Protein AF-A0A0H5R4I7-F1 (afdb_monomer_lite)

Organism: NCBI:txid70186

Secondary structure (DSSP, 8-state):
-------------TT--------S-----PPPPGGG-SHHHHHHHHHHHHHHHHHHHTTSSPPPPHHHHHHHH-HHHHHHHHHHHHHHHHHHT-SSS---TTSHHHHHHHHHHHHHHHHHS---HHHHHHHHHHHHHHHHTTTS-GGGGTTSS-------

Foldseek 3Di:
DDDDDDDPPPCPPPPPPPPPPDPDDDDPPDQPDLVCLDLVNLVVLLVVLVVLLVCCLVVVDPADDLVRLCVQQNPVLLVVLLVLLVQLLVQQPPPPPDRFCVPPSNSVSLSVSLSVSVNRGSDDSVVSSRSSSSSNCVNPSVRDDPCSPVPPDDDDPDDD

Radius of gyration: 18.54 Å; chains: 1; bounding box: 61×43×46 Å

pLDDT: mean 77.87, std 20.66, range [39.94, 98.12]

Structure (mmCIF, N/CA/C/O backbone):
data_AF-A0A0H5R4I7-F1
#
_entry.id   AF-A0A0H5R4I7-F1
#
loop_
_atom_site.group_PDB
_atom_site.id
_atom_site.type_symbol
_atom_site.label_atom_id
_atom_site.label_alt_id
_atom_site.label_comp_id
_atom_site.label_asym_id
_atom_site.label_entity_id
_atom_site.label_seq_id
_atom_site.pdbx_PDB_ins_code
_atom_site.Cartn_x
_atom_site.Cartn_y
_atom_site.Cartn_z
_atom_site.occupancy
_atom_site.B_iso_or_equiv
_atom_site.auth_seq_id
_atom_site.auth_comp_id
_atom_site.auth_asym_id
_atom_site.auth_atom_id
_atom_site.pdbx_PDB_model_num
ATOM 1 N N . PHE A 1 1 ? 30.751 -35.957 -3.943 1.00 46.75 1 PHE A N 1
ATOM 2 C CA . PHE A 1 1 ? 29.864 -35.449 -2.880 1.00 46.75 1 PHE A CA 1
ATOM 3 C C . PHE A 1 1 ? 28.931 -34.410 -3.485 1.00 46.75 1 PHE A C 1
ATOM 5 O O . PHE A 1 1 ? 29.369 -33.304 -3.762 1.00 46.75 1 PHE A O 1
ATOM 12 N N . LEU A 1 2 ? 27.688 -34.797 -3.783 1.00 42.25 2 LEU A N 1
ATOM 13 C CA . LEU A 1 2 ? 26.636 -33.897 -4.264 1.00 42.25 2 LEU A CA 1
ATOM 14 C C . LEU A 1 2 ? 25.807 -33.473 -3.049 1.00 42.25 2 LEU A C 1
ATOM 16 O O . LEU A 1 2 ? 25.065 -34.283 -2.499 1.00 42.25 2 LEU A O 1
ATOM 20 N N . LEU A 1 3 ? 25.988 -32.234 -2.591 1.00 47.72 3 LEU A N 1
ATOM 21 C CA . LEU A 1 3 ? 25.147 -31.636 -1.557 1.00 47.72 3 LEU A CA 1
ATOM 22 C C . LEU A 1 3 ? 23.902 -31.059 -2.229 1.00 47.72 3 LEU A C 1
ATOM 24 O O . LEU A 1 3 ? 23.922 -29.962 -2.784 1.00 47.72 3 LEU A O 1
ATOM 28 N N . SER A 1 4 ? 22.829 -31.841 -2.202 1.00 49.19 4 SER A N 1
ATOM 29 C CA . SER A 1 4 ? 21.486 -31.417 -2.577 1.00 49.19 4 SER A CA 1
ATOM 30 C C . SER A 1 4 ? 21.003 -30.338 -1.603 1.00 49.19 4 SER A C 1
ATOM 32 O O . SER A 1 4 ? 20.745 -30.619 -0.435 1.00 49.19 4 SER A O 1
ATOM 34 N N . LEU A 1 5 ? 20.882 -29.098 -2.077 1.00 49.72 5 LEU A N 1
ATOM 35 C CA . LEU A 1 5 ? 20.194 -28.025 -1.361 1.00 49.72 5 LEU A CA 1
ATOM 36 C C . LEU A 1 5 ? 18.684 -28.236 -1.508 1.00 49.72 5 LEU A C 1
ATOM 38 O O . LEU A 1 5 ? 18.116 -28.024 -2.578 1.00 49.72 5 LEU A O 1
ATOM 42 N N . LEU A 1 6 ? 18.045 -28.689 -0.431 1.00 53.59 6 LEU A N 1
ATOM 43 C CA . LEU A 1 6 ? 16.590 -28.728 -0.324 1.00 53.59 6 LEU A CA 1
ATOM 44 C C . LEU A 1 6 ? 16.040 -27.291 -0.279 1.00 53.59 6 LEU A C 1
ATOM 46 O O . LEU A 1 6 ? 16.577 -26.464 0.465 1.00 53.59 6 LEU A O 1
ATOM 50 N N . PRO A 1 7 ? 14.963 -26.972 -1.014 1.00 50.12 7 PRO A N 1
ATOM 51 C CA . PRO A 1 7 ? 14.267 -25.710 -0.835 1.00 50.12 7 PRO A CA 1
ATOM 52 C C . PRO A 1 7 ? 13.547 -25.722 0.518 1.00 50.12 7 PRO A C 1
ATOM 54 O O . PRO A 1 7 ? 12.696 -26.572 0.777 1.00 50.12 7 PRO A O 1
ATOM 57 N N . ILE A 1 8 ? 13.875 -24.757 1.379 1.00 50.94 8 ILE A N 1
ATOM 58 C CA . ILE A 1 8 ? 13.085 -24.450 2.573 1.00 50.94 8 ILE A CA 1
ATOM 59 C C . ILE A 1 8 ? 11.795 -23.797 2.076 1.00 50.94 8 ILE A C 1
ATOM 61 O O . ILE A 1 8 ? 11.733 -22.593 1.830 1.00 50.94 8 ILE A O 1
ATOM 65 N N . THR A 1 9 ? 10.764 -24.608 1.865 1.00 42.62 9 THR A N 1
ATOM 66 C CA . THR A 1 9 ? 9.412 -24.113 1.637 1.00 42.62 9 THR A CA 1
ATOM 67 C C . THR A 1 9 ? 8.920 -23.514 2.947 1.00 42.62 9 THR A C 1
ATOM 69 O O . THR A 1 9 ? 8.578 -24.240 3.881 1.00 42.62 9 THR A O 1
ATOM 72 N N . TYR A 1 10 ? 8.886 -22.185 3.031 1.00 39.94 10 TYR A N 1
ATOM 73 C CA . TYR A 1 10 ? 8.085 -21.495 4.035 1.00 39.94 10 TYR A CA 1
ATOM 74 C C . TYR A 1 10 ? 6.612 -21.766 3.719 1.00 39.94 10 TYR A C 1
ATOM 76 O O . TYR A 1 10 ? 5.962 -21.020 2.992 1.00 39.94 10 TYR A O 1
ATOM 84 N N . SER A 1 11 ? 6.099 -22.881 4.236 1.00 42.62 11 SER A N 1
ATOM 85 C CA . SER A 1 11 ? 4.668 -23.133 4.328 1.00 42.62 11 SER A CA 1
ATOM 86 C C . SER A 1 11 ? 4.126 -22.206 5.407 1.00 42.62 11 SER A C 1
ATOM 88 O O . SER A 1 11 ? 4.094 -22.554 6.587 1.00 42.62 11 SER A O 1
ATOM 90 N N . VAL A 1 12 ? 3.747 -20.990 5.016 1.00 45.91 12 VAL A N 1
ATOM 91 C CA . VAL A 1 12 ? 2.831 -20.189 5.826 1.00 45.91 12 VAL A CA 1
ATOM 92 C C . VAL A 1 12 ? 1.517 -20.954 5.804 1.00 45.91 12 VAL A C 1
ATOM 94 O O . VAL A 1 12 ? 0.800 -20.943 4.806 1.00 45.91 12 VAL A O 1
ATOM 97 N N . SER A 1 13 ? 1.272 -21.709 6.873 1.00 41.91 13 SER A N 1
ATOM 98 C CA . SER A 1 13 ? 0.038 -22.460 7.047 1.00 41.91 13 SER A CA 1
ATOM 99 C C . SER A 1 13 ? -1.120 -21.468 6.996 1.00 41.91 13 SER A C 1
ATOM 101 O O . SER A 1 13 ? -1.266 -20.619 7.872 1.00 41.91 13 SER A O 1
ATOM 103 N N . LEU A 1 14 ? -1.921 -21.545 5.936 1.00 47.78 14 LEU A N 1
ATOM 104 C CA . LEU A 1 14 ? -3.088 -20.696 5.691 1.00 47.78 14 LEU A CA 1
ATOM 105 C C . LEU A 1 14 ? -4.301 -21.177 6.511 1.00 47.78 14 LEU A C 1
ATOM 107 O O . LEU A 1 14 ? -5.438 -21.005 6.087 1.00 47.78 14 LEU A O 1
ATOM 111 N N . HIS A 1 15 ? -4.055 -21.839 7.647 1.00 42.16 15 HIS A N 1
ATOM 112 C CA . HIS A 1 15 ? -5.043 -22.667 8.337 1.00 42.16 15 HIS A CA 1
ATOM 113 C C . HIS A 1 15 ? -5.404 -22.219 9.759 1.00 42.16 15 HIS A C 1
ATOM 115 O O . HIS A 1 15 ? -6.140 -22.935 10.421 1.00 42.16 15 HIS A O 1
ATOM 121 N N . ASP A 1 16 ? -4.997 -21.017 10.177 1.00 43.94 16 ASP A N 1
ATOM 122 C CA . ASP A 1 16 ? -5.497 -20.369 11.407 1.00 43.94 16 ASP A CA 1
ATOM 123 C C . ASP A 1 16 ? -6.459 -19.204 11.087 1.00 43.94 16 ASP A C 1
ATOM 125 O O . ASP A 1 16 ? -6.520 -18.198 11.792 1.00 43.94 16 ASP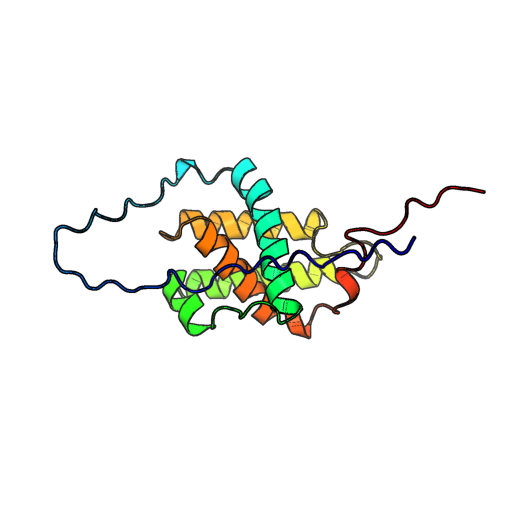 A O 1
ATOM 129 N N . PHE A 1 17 ? -7.216 -19.312 9.991 1.00 53.16 17 PHE A N 1
ATOM 130 C CA . PHE A 1 17 ? -8.372 -18.443 9.732 1.00 53.16 17 PHE A CA 1
ATOM 131 C C . PHE A 1 17 ? -9.672 -19.104 10.202 1.00 53.16 17 PHE A C 1
ATOM 133 O O . PHE A 1 17 ? -10.716 -18.938 9.566 1.00 53.16 17 PHE A O 1
ATOM 140 N N . ASP A 1 18 ? -9.620 -19.847 11.311 1.00 43.47 18 ASP A N 1
ATOM 141 C CA . ASP A 1 18 ? -10.836 -20.306 11.965 1.00 43.47 18 ASP A CA 1
ATOM 142 C C . ASP A 1 18 ? -11.584 -19.099 12.522 1.00 43.47 18 ASP A C 1
ATOM 144 O O . ASP A 1 18 ? -11.176 -18.390 13.446 1.00 43.47 18 ASP A O 1
ATOM 148 N N . LYS A 1 19 ? -12.713 -18.841 11.873 1.00 53.22 19 LYS A N 1
ATOM 149 C CA . LYS A 1 19 ? -13.752 -17.949 12.345 1.00 53.22 19 LYS A CA 1
ATOM 150 C C . LYS A 1 19 ?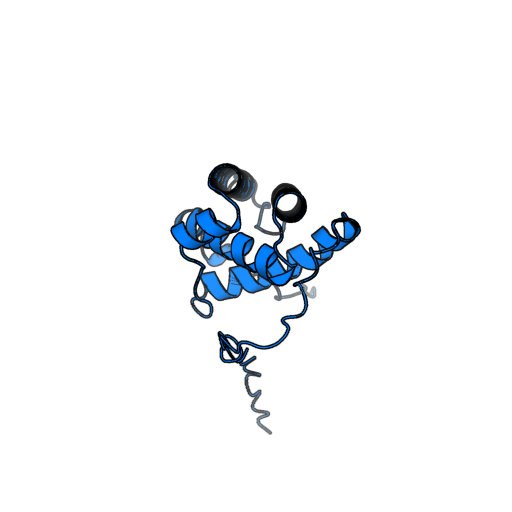 -14.511 -18.707 13.430 1.00 53.22 19 LYS A C 1
ATOM 152 O O . LYS A 1 19 ? -15.605 -19.207 13.186 1.00 53.22 19 LYS A O 1
ATOM 157 N N . ASP A 1 20 ? -13.920 -18.784 14.617 1.00 44.25 20 ASP A N 1
ATOM 158 C CA . ASP A 1 20 ? -14.603 -19.287 15.803 1.00 44.25 20 ASP A CA 1
ATOM 159 C C . ASP A 1 20 ? -15.669 -18.277 16.238 1.00 44.25 20 ASP A C 1
ATOM 161 O O . ASP A 1 20 ? -15.449 -17.349 17.016 1.00 44.25 20 ASP A O 1
ATOM 165 N N . THR A 1 21 ? -16.878 -18.463 15.713 1.00 52.25 21 THR A N 1
ATOM 166 C CA . THR A 1 21 ? -18.111 -18.037 16.378 1.00 52.25 21 THR A CA 1
ATOM 167 C C . THR A 1 21 ? -18.345 -18.947 17.583 1.00 52.25 21 THR A C 1
ATOM 169 O O . THR A 1 21 ? -19.189 -19.838 17.541 1.00 52.25 21 THR A O 1
ATOM 172 N N . SER A 1 22 ? -17.583 -18.724 18.657 1.00 46.50 22 SER A N 1
ATOM 173 C CA . SER A 1 22 ? -17.894 -19.249 19.986 1.00 46.50 22 SER A CA 1
ATOM 174 C C . SER A 1 22 ? -18.321 -18.104 20.897 1.00 46.50 22 SER A C 1
ATOM 176 O O . SER A 1 22 ? -17.676 -17.059 20.995 1.00 46.50 22 SER A O 1
ATOM 178 N N . HIS A 1 23 ? -19.487 -18.293 21.497 1.00 56.88 23 HIS A N 1
ATOM 179 C CA . HIS A 1 23 ? -20.266 -17.301 22.208 1.00 56.88 23 HIS A CA 1
ATOM 180 C C . HIS A 1 23 ? -19.872 -17.281 23.689 1.00 56.88 23 HIS A C 1
ATOM 182 O O . HIS A 1 23 ? -20.706 -17.581 24.523 1.00 56.88 23 HIS A O 1
ATOM 188 N N . ASP A 1 24 ? -18.636 -16.904 24.026 1.00 51.00 24 ASP A N 1
ATOM 189 C CA . ASP A 1 24 ? -18.222 -16.702 25.423 1.00 51.00 24 ASP A CA 1
ATOM 190 C C . ASP A 1 24 ? -17.183 -15.576 25.533 1.00 51.00 24 ASP A C 1
ATOM 192 O O . ASP A 1 24 ? -16.063 -15.687 25.043 1.00 51.00 24 ASP A O 1
ATOM 196 N N . GLY A 1 25 ? -17.580 -14.461 26.161 1.00 58.16 25 GLY A N 1
ATOM 197 C CA . GLY A 1 25 ? -16.687 -13.430 26.711 1.00 58.16 25 GLY A CA 1
ATOM 198 C C . GLY A 1 25 ? -15.496 -13.008 25.843 1.00 58.16 25 GLY A C 1
ATOM 199 O O . GLY A 1 25 ? -14.363 -13.050 26.317 1.00 58.16 25 GLY A O 1
ATOM 200 N N . ALA A 1 26 ? -15.730 -12.610 24.589 1.00 51.47 26 ALA A N 1
ATOM 201 C CA . ALA A 1 26 ? -14.660 -12.216 23.675 1.00 51.47 26 ALA A CA 1
ATOM 202 C C . ALA A 1 26 ? -13.780 -11.104 24.288 1.00 51.47 26 ALA A C 1
ATOM 204 O O . ALA A 1 26 ? -14.315 -10.065 24.696 1.00 51.47 26 ALA A O 1
ATOM 205 N N . PRO A 1 27 ? -12.439 -11.258 24.318 1.00 51.38 27 PRO A N 1
ATOM 206 C CA . PRO A 1 27 ? -11.552 -10.147 24.609 1.00 51.38 27 PRO A CA 1
ATOM 207 C C . PRO A 1 27 ? -11.848 -9.070 23.573 1.00 51.38 27 PRO A C 1
ATOM 209 O O . PRO A 1 27 ? -11.695 -9.308 22.374 1.00 51.38 27 PRO A O 1
ATOM 212 N N . THR A 1 28 ? -12.308 -7.900 24.015 1.00 59.62 28 THR A N 1
ATOM 213 C CA . THR A 1 28 ? -12.477 -6.737 23.146 1.00 59.62 28 THR A CA 1
ATOM 214 C C . THR A 1 28 ? -11.169 -6.550 22.391 1.00 59.62 28 THR A C 1
ATOM 216 O O . THR A 1 28 ? -10.161 -6.201 23.008 1.00 59.62 28 THR A O 1
ATOM 219 N N . ALA A 1 29 ? -11.157 -6.851 21.087 1.00 63.44 29 ALA A N 1
ATOM 220 C CA . ALA A 1 29 ? -9.962 -6.737 20.266 1.00 63.44 29 ALA A CA 1
ATOM 221 C C . ALA A 1 29 ? -9.425 -5.316 20.441 1.00 63.44 29 ALA A C 1
ATOM 223 O O . ALA A 1 29 ? -10.083 -4.341 20.063 1.00 63.44 29 ALA A O 1
ATOM 224 N N . SER A 1 30 ? -8.284 -5.194 21.120 1.00 70.38 30 SER A N 1
ATOM 225 C CA . SER A 1 30 ? -7.761 -3.894 21.497 1.00 70.38 30 SER A CA 1
ATOM 226 C C . SER A 1 30 ? -7.447 -3.116 20.227 1.00 70.38 30 SER A C 1
ATOM 228 O O . SER A 1 30 ? -6.832 -3.624 19.284 1.00 70.38 30 SER A O 1
ATOM 230 N N . VAL A 1 31 ? -7.932 -1.876 20.169 1.00 76.50 31 VAL A N 1
ATOM 231 C CA . VAL A 1 31 ? -7.660 -0.996 19.034 1.00 76.50 31 VAL A CA 1
ATOM 232 C C . VAL A 1 31 ? -6.139 -0.863 18.908 1.00 76.50 31 VAL A C 1
ATOM 234 O O . VAL A 1 31 ? -5.491 -0.532 19.904 1.00 76.50 31 VAL A O 1
ATOM 237 N N . PRO A 1 32 ? -5.545 -1.105 17.722 1.00 81.19 32 PRO A N 1
ATOM 238 C CA . PRO A 1 32 ? -4.100 -1.035 17.577 1.00 81.19 32 PRO A CA 1
ATOM 239 C C . PRO A 1 32 ? -3.589 0.351 17.960 1.00 81.19 32 PRO A C 1
ATOM 241 O O . PRO A 1 32 ? -4.018 1.350 17.370 1.00 81.19 32 PRO A O 1
ATOM 244 N N . ASP A 1 33 ? -2.645 0.397 18.900 1.00 88.19 33 ASP A N 1
ATOM 245 C CA . ASP A 1 33 ? -2.020 1.640 19.341 1.00 88.19 33 ASP A CA 1
ATOM 246 C C . ASP A 1 33 ? -1.416 2.381 18.140 1.00 88.19 33 ASP A C 1
ATOM 248 O O . ASP A 1 33 ? -0.629 1.825 17.372 1.00 88.19 33 ASP A O 1
ATOM 252 N N . LYS A 1 34 ? -1.807 3.644 17.952 1.00 90.00 34 LYS A N 1
ATOM 253 C CA . LYS A 1 34 ? -1.322 4.488 16.854 1.00 90.00 34 LYS A CA 1
ATOM 254 C C . LYS A 1 34 ? 0.091 5.004 17.094 1.00 90.00 34 LYS A C 1
ATOM 256 O O . LYS A 1 34 ? 0.748 5.363 16.117 1.00 90.00 34 LYS A O 1
ATOM 261 N N . SER A 1 35 ? 0.576 5.007 18.337 1.00 91.38 35 SER A N 1
ATOM 262 C CA . SER A 1 35 ? 1.929 5.458 18.686 1.00 91.38 35 SER A CA 1
ATOM 263 C C . SER A 1 35 ? 3.014 4.644 17.965 1.00 91.38 35 SER A C 1
ATOM 265 O O . SER A 1 35 ? 4.065 5.175 17.607 1.00 91.38 35 SER A O 1
ATOM 267 N N . ARG A 1 36 ? 2.713 3.379 17.630 1.00 91.50 36 ARG A N 1
ATOM 268 C CA . ARG A 1 36 ? 3.604 2.487 16.877 1.00 91.50 36 ARG A CA 1
ATOM 269 C C . ARG A 1 36 ? 3.920 2.985 15.458 1.00 91.50 36 ARG A C 1
ATOM 271 O O . ARG A 1 36 ? 4.917 2.565 14.879 1.00 91.50 36 ARG A O 1
ATOM 278 N N . LEU A 1 37 ? 3.085 3.854 14.873 1.00 95.31 37 LEU A N 1
ATOM 279 C CA . LEU A 1 37 ? 3.158 4.306 13.473 1.00 95.31 37 LEU A CA 1
ATOM 280 C C . LEU A 1 37 ? 4.198 5.419 13.274 1.00 95.31 37 LEU A C 1
ATOM 282 O O . LEU A 1 37 ? 3.876 6.573 12.956 1.00 95.31 37 LEU A O 1
ATOM 286 N N . THR A 1 38 ? 5.457 5.034 13.457 1.00 96.12 38 THR A N 1
ATOM 287 C CA . THR A 1 38 ? 6.649 5.880 13.339 1.00 96.12 38 THR A CA 1
ATOM 288 C C . THR A 1 38 ? 7.350 5.708 11.990 1.00 96.12 38 THR A C 1
ATOM 290 O O . THR A 1 38 ? 7.098 4.756 11.247 1.00 96.12 38 THR A O 1
ATOM 293 N N . ASP A 1 39 ? 8.301 6.589 11.681 1.00 93.38 39 ASP A N 1
ATOM 294 C CA . ASP A 1 39 ? 9.139 6.434 10.487 1.00 93.38 39 ASP A CA 1
ATOM 295 C C . ASP A 1 39 ? 9.940 5.124 10.529 1.00 93.38 39 ASP A C 1
ATOM 297 O O . ASP A 1 39 ? 9.991 4.403 9.529 1.00 93.38 39 ASP A O 1
ATOM 301 N N . LYS A 1 40 ? 10.460 4.750 11.709 1.00 95.25 40 LYS A N 1
ATOM 302 C CA . LYS A 1 40 ? 11.143 3.467 11.944 1.00 95.25 40 LYS A CA 1
ATOM 303 C C . LYS A 1 40 ? 10.231 2.275 11.646 1.00 95.25 40 LYS A C 1
ATOM 305 O O . LYS A 1 40 ? 10.657 1.323 10.997 1.00 95.25 40 LYS A O 1
ATOM 310 N N . TRP A 1 41 ? 8.968 2.343 12.070 1.00 95.88 41 TRP A N 1
ATOM 311 C CA . TRP A 1 41 ? 7.970 1.325 11.739 1.00 95.88 41 TRP A CA 1
ATOM 312 C C . TRP A 1 41 ? 7.773 1.204 10.227 1.00 95.88 41 TRP A C 1
ATOM 314 O O . TRP A 1 41 ? 7.827 0.099 9.692 1.00 95.88 41 TRP A O 1
ATOM 324 N N . SER A 1 42 ? 7.619 2.333 9.527 1.00 94.31 42 SER A N 1
ATOM 325 C CA . SER A 1 42 ? 7.406 2.324 8.075 1.00 94.31 42 SER A CA 1
ATOM 326 C C . SER A 1 42 ? 8.604 1.758 7.315 1.00 94.31 42 SER A C 1
ATOM 328 O O . SER A 1 42 ? 8.421 1.071 6.318 1.00 94.31 42 SER A O 1
ATOM 330 N N . PHE A 1 43 ? 9.823 1.994 7.809 1.00 93.31 43 PHE A N 1
ATOM 331 C CA . PHE A 1 43 ? 11.045 1.436 7.243 1.00 93.31 43 PHE A CA 1
ATOM 332 C C . PHE A 1 43 ? 11.084 -0.091 7.373 1.00 93.31 43 PHE A C 1
ATOM 334 O O . PHE A 1 43 ? 11.310 -0.776 6.382 1.00 93.31 43 PHE A O 1
ATOM 341 N N . HIS A 1 44 ? 10.789 -0.635 8.559 1.00 93.50 44 HIS A N 1
ATOM 342 C CA . HIS A 1 44 ? 10.741 -2.088 8.752 1.00 93.50 44 HIS A CA 1
ATOM 343 C C . HIS A 1 44 ? 9.625 -2.743 7.931 1.00 93.50 44 HIS A C 1
ATOM 345 O O . HIS A 1 44 ? 9.858 -3.732 7.245 1.00 93.50 44 HIS A O 1
ATOM 351 N N . ARG A 1 45 ? 8.412 -2.177 7.957 1.00 95.94 45 ARG A N 1
ATOM 352 C CA . ARG A 1 45 ? 7.261 -2.760 7.250 1.00 95.94 45 ARG A CA 1
ATOM 353 C C . ARG A 1 45 ? 7.358 -2.640 5.735 1.00 95.94 45 ARG A C 1
ATOM 355 O O . ARG A 1 45 ? 6.702 -3.404 5.036 1.00 95.94 45 ARG A O 1
ATOM 362 N N . LEU A 1 46 ? 8.173 -1.723 5.218 1.00 94.19 46 LEU A N 1
ATOM 363 C CA . LEU A 1 46 ? 8.434 -1.622 3.786 1.00 94.19 46 LEU A CA 1
ATOM 364 C C . LEU A 1 46 ? 9.093 -2.898 3.236 1.00 94.19 46 LEU A C 1
ATOM 366 O O . LEU A 1 46 ? 8.746 -3.333 2.141 1.00 94.19 46 LEU A O 1
ATOM 370 N N . HIS A 1 47 ? 9.998 -3.516 3.999 1.00 92.00 47 HIS A N 1
AT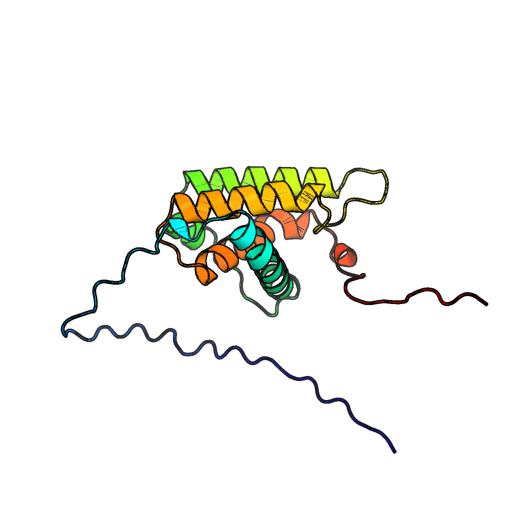OM 371 C CA . HIS A 1 47 ? 10.615 -4.782 3.606 1.00 92.00 47 HIS A CA 1
ATOM 372 C C . HIS A 1 47 ? 9.569 -5.903 3.503 1.00 92.00 47 HIS A C 1
ATOM 374 O O . HIS A 1 47 ? 9.507 -6.606 2.496 1.00 92.00 47 HIS A O 1
ATOM 380 N N . ASP A 1 48 ? 8.685 -6.008 4.498 1.00 95.00 48 ASP A N 1
ATOM 381 C CA . ASP A 1 48 ? 7.597 -6.994 4.497 1.00 95.00 48 ASP A CA 1
ATOM 382 C C . ASP A 1 48 ? 6.605 -6.747 3.357 1.00 95.00 48 ASP A C 1
ATOM 384 O O . ASP A 1 48 ? 6.122 -7.690 2.733 1.00 95.00 48 ASP A O 1
ATOM 388 N N . PHE A 1 49 ? 6.334 -5.476 3.049 1.00 94.81 49 PHE A N 1
ATOM 389 C CA . PHE A 1 49 ? 5.550 -5.085 1.882 1.00 94.81 49 PHE A CA 1
ATOM 390 C C . PHE A 1 49 ? 6.183 -5.592 0.591 1.00 94.81 49 PHE A C 1
ATOM 392 O O . PHE A 1 49 ? 5.474 -6.194 -0.212 1.00 94.81 49 PHE A O 1
ATOM 399 N N . PHE A 1 50 ? 7.490 -5.398 0.394 1.00 91.69 50 PHE A N 1
ATOM 400 C CA . PHE A 1 50 ? 8.155 -5.931 -0.789 1.00 91.69 50 PHE A CA 1
ATOM 401 C C . PHE A 1 50 ? 8.062 -7.455 -0.821 1.00 91.69 50 PHE A C 1
ATOM 403 O O . PHE A 1 50 ? 7.642 -7.993 -1.840 1.00 91.69 50 PHE A O 1
ATOM 410 N N . GLY A 1 51 ? 8.350 -8.144 0.286 1.00 90.69 51 GLY A N 1
ATOM 411 C CA . GLY A 1 51 ? 8.222 -9.601 0.371 1.00 90.69 51 GLY A CA 1
ATOM 412 C C . GLY A 1 51 ? 6.829 -10.103 -0.026 1.00 90.69 51 GLY A C 1
ATOM 413 O O . GLY A 1 51 ? 6.705 -10.953 -0.904 1.00 90.69 51 GLY A O 1
ATOM 414 N N . GLN A 1 52 ? 5.769 -9.528 0.545 1.00 91.81 52 GLN A N 1
ATOM 415 C CA . GLN A 1 52 ? 4.391 -9.913 0.224 1.00 91.81 52 GLN A CA 1
ATOM 416 C C . GLN A 1 52 ? 4.003 -9.569 -1.215 1.00 91.81 52 GLN A C 1
ATOM 418 O O . GLN A 1 52 ? 3.424 -10.393 -1.922 1.00 91.81 52 GLN A O 1
ATOM 423 N N . TYR A 1 53 ? 4.361 -8.371 -1.681 1.00 90.38 53 TYR A N 1
ATOM 424 C CA . TYR A 1 53 ? 4.136 -7.969 -3.065 1.00 90.38 53 TYR A CA 1
ATOM 425 C C . TYR A 1 53 ? 4.834 -8.931 -4.035 1.00 90.38 53 TYR A C 1
ATOM 427 O O . TYR A 1 53 ? 4.225 -9.323 -5.028 1.00 90.38 53 TYR A O 1
ATOM 435 N N . HIS A 1 54 ? 6.058 -9.379 -3.717 1.00 86.75 54 HIS A N 1
ATOM 436 C CA . HIS A 1 54 ? 6.772 -10.397 -4.488 1.00 86.75 54 HIS A CA 1
ATOM 437 C C . HIS A 1 54 ? 5.967 -11.679 -4.618 1.00 86.75 54 HIS A C 1
ATOM 439 O O . HIS A 1 54 ? 5.713 -12.134 -5.731 1.00 86.75 54 HIS A O 1
ATOM 445 N N . CYS A 1 55 ? 5.560 -12.245 -3.477 1.00 87.88 55 CYS A N 1
ATOM 446 C CA . CYS A 1 55 ? 4.831 -13.504 -3.420 1.00 87.88 55 CYS A CA 1
ATOM 447 C C . CYS A 1 55 ? 3.587 -13.451 -4.308 1.00 87.88 55 CYS A C 1
ATOM 449 O O . CYS A 1 55 ? 3.325 -14.390 -5.060 1.00 87.88 55 CYS A O 1
ATOM 451 N N . ILE A 1 56 ? 2.867 -12.328 -4.282 1.00 88.31 56 ILE A N 1
ATOM 452 C CA . ILE A 1 56 ? 1.687 -12.108 -5.118 1.00 88.31 56 ILE A CA 1
ATOM 453 C C . ILE A 1 56 ? 2.058 -12.068 -6.612 1.00 88.31 56 ILE A C 1
ATOM 455 O O . ILE A 1 56 ? 1.464 -12.790 -7.412 1.00 88.31 56 ILE A O 1
ATOM 459 N N . ILE A 1 57 ? 3.060 -11.278 -7.024 1.00 84.44 57 ILE A N 1
ATOM 460 C CA . ILE A 1 57 ? 3.406 -11.147 -8.455 1.00 84.44 57 ILE A CA 1
ATOM 461 C C . ILE A 1 57 ? 3.997 -12.429 -9.063 1.00 84.44 57 ILE A C 1
ATOM 463 O O . ILE A 1 57 ? 3.829 -12.665 -10.263 1.00 84.44 57 ILE A O 1
ATOM 467 N N . VAL A 1 58 ? 4.662 -13.274 -8.262 1.00 84.00 58 VAL A N 1
ATOM 468 C CA . VAL A 1 58 ? 5.146 -14.597 -8.700 1.00 84.00 58 VAL A CA 1
ATOM 469 C C . VAL A 1 58 ? 4.085 -15.697 -8.577 1.00 84.00 58 VAL A C 1
ATOM 471 O O . VAL A 1 58 ? 4.391 -16.861 -8.817 1.00 84.00 58 VAL A O 1
ATOM 474 N N . LYS A 1 59 ? 2.832 -15.332 -8.262 1.00 79.56 59 LYS A N 1
ATOM 475 C CA . LYS A 1 59 ? 1.675 -16.234 -8.119 1.00 79.56 59 LYS A CA 1
ATOM 476 C C . LYS A 1 59 ? 1.829 -17.304 -7.030 1.00 79.56 59 LYS A C 1
ATOM 478 O O . LYS A 1 59 ? 1.212 -18.360 -7.115 1.00 79.56 59 LYS A O 1
ATOM 483 N N . VAL A 1 60 ? 2.647 -17.030 -6.016 1.00 76.62 60 VAL A N 1
ATOM 484 C CA . VAL A 1 60 ? 2.751 -17.855 -4.800 1.00 76.62 60 VAL A CA 1
ATOM 485 C C . VAL A 1 60 ? 1.753 -17.375 -3.740 1.00 76.62 60 VAL A C 1
ATOM 487 O O . VAL A 1 60 ? 1.255 -18.172 -2.955 1.00 76.62 60 VAL A O 1
ATOM 490 N N . GLY A 1 61 ? 1.429 -16.080 -3.735 1.00 78.81 61 GLY A N 1
ATOM 491 C CA . GLY A 1 61 ? 0.367 -15.485 -2.926 1.00 78.81 61 GLY A CA 1
ATOM 492 C C . GLY A 1 61 ? -0.855 -15.114 -3.765 1.00 78.81 61 GLY A C 1
ATOM 493 O O . GLY A 1 61 ? -0.738 -14.820 -4.955 1.00 78.81 61 GLY A O 1
ATOM 494 N N . ILE A 1 62 ? -2.022 -15.089 -3.123 1.00 87.00 62 ILE A N 1
ATOM 495 C CA . ILE A 1 62 ? -3.268 -14.580 -3.705 1.00 87.00 62 ILE A CA 1
ATOM 496 C C . ILE A 1 62 ? -3.403 -13.118 -3.262 1.00 87.00 62 ILE A C 1
ATOM 498 O O . ILE A 1 62 ? -3.254 -12.854 -2.070 1.00 87.00 62 ILE A O 1
ATOM 502 N N . PRO A 1 63 ? -3.611 -12.149 -4.171 1.00 91.56 63 PRO A N 1
ATOM 503 C CA . PRO A 1 63 ? -3.904 -10.784 -3.762 1.00 91.56 63 PRO A CA 1
ATOM 504 C C . PRO A 1 63 ? -5.301 -10.705 -3.148 1.00 91.56 63 PRO A C 1
ATOM 506 O O . PRO A 1 63 ? -6.224 -11.382 -3.587 1.00 91.56 63 PRO A O 1
ATOM 509 N N . MET A 1 64 ? -5.479 -9.805 -2.188 1.00 94.69 64 MET A N 1
ATOM 510 C CA . MET A 1 64 ? -6.806 -9.406 -1.734 1.00 94.69 64 MET A CA 1
ATOM 511 C C . MET A 1 64 ? -7.616 -8.829 -2.897 1.00 94.69 64 MET A C 1
ATOM 513 O O . MET A 1 64 ? -7.099 -8.021 -3.674 1.00 94.69 64 MET A O 1
ATOM 517 N N . GLU A 1 65 ? -8.888 -9.205 -2.988 1.00 95.31 65 GLU A N 1
ATOM 518 C CA . GLU A 1 65 ? -9.802 -8.675 -3.996 1.00 95.31 65 GLU A CA 1
ATOM 519 C C . GLU A 1 65 ? -10.090 -7.187 -3.780 1.00 95.31 65 GLU A C 1
ATOM 521 O O . GLU A 1 65 ? -9.971 -6.647 -2.676 1.00 95.31 65 GLU A O 1
ATOM 526 N N . SER A 1 66 ? -10.469 -6.495 -4.856 1.00 93.75 66 SER A N 1
ATOM 527 C CA . SER A 1 66 ? -10.660 -5.041 -4.805 1.00 93.75 66 SER A CA 1
ATOM 528 C C . SER A 1 66 ? -11.790 -4.614 -3.873 1.00 93.75 66 SER A C 1
ATOM 530 O O . SER A 1 66 ? -11.601 -3.663 -3.114 1.00 93.75 66 SER A O 1
ATOM 532 N N . ASP A 1 67 ? -12.905 -5.341 -3.863 1.00 95.75 67 ASP A N 1
ATOM 533 C CA . ASP A 1 67 ? -14.029 -5.045 -2.971 1.00 95.75 67 ASP A CA 1
ATOM 534 C C . ASP A 1 67 ? -13.639 -5.258 -1.501 1.00 95.75 67 ASP A C 1
ATOM 536 O O . ASP A 1 67 ? -13.871 -4.383 -0.669 1.00 95.75 67 ASP A O 1
ATOM 540 N N . GLU A 1 68 ? -12.905 -6.335 -1.193 1.00 96.00 68 GLU A N 1
ATOM 541 C CA . GLU A 1 68 ? -12.405 -6.579 0.166 1.00 96.00 68 GLU A CA 1
ATOM 542 C C . GLU A 1 68 ? -11.421 -5.483 0.618 1.00 96.00 68 GLU A C 1
ATOM 544 O O . GLU A 1 68 ? -11.471 -5.019 1.762 1.00 96.00 68 GLU A O 1
ATOM 549 N N . MET A 1 69 ? -10.542 -5.006 -0.272 1.00 95.81 69 MET A N 1
ATOM 550 C CA . MET A 1 69 ? -9.676 -3.868 0.047 1.00 95.81 69 MET A CA 1
ATOM 551 C C . MET A 1 69 ? -10.502 -2.615 0.350 1.00 95.81 69 MET A C 1
ATOM 553 O O . MET A 1 69 ? -10.224 -1.931 1.338 1.00 95.81 69 MET A O 1
ATOM 557 N N . VAL A 1 70 ? -11.514 -2.309 -0.470 1.00 97.19 70 VAL A N 1
ATOM 558 C CA . VAL A 1 70 ? -12.407 -1.160 -0.261 1.00 97.19 70 VAL A CA 1
ATOM 559 C C . VAL A 1 70 ? -13.127 -1.263 1.081 1.00 97.19 70 VAL A C 1
ATOM 561 O O . VAL A 1 70 ? -13.184 -0.257 1.786 1.00 97.19 70 VAL A O 1
ATOM 564 N N . ASP A 1 71 ? -13.587 -2.446 1.475 1.00 96.44 71 ASP A N 1
ATOM 565 C CA . ASP A 1 71 ? -14.235 -2.663 2.771 1.00 96.44 71 ASP A CA 1
ATOM 566 C C . ASP A 1 71 ? -13.268 -2.447 3.943 1.00 96.44 71 ASP A C 1
ATOM 568 O O . ASP A 1 71 ? -13.623 -1.837 4.954 1.00 96.44 71 ASP A O 1
ATOM 572 N N . ARG A 1 72 ? -12.008 -2.880 3.806 1.00 95.69 72 ARG A N 1
ATOM 573 C CA . ARG A 1 72 ? -11.013 -2.790 4.888 1.00 95.69 72 ARG A CA 1
ATOM 574 C C . ARG A 1 72 ? -10.434 -1.398 5.104 1.00 95.69 72 ARG A C 1
ATOM 576 O O . ARG A 1 72 ? -10.191 -1.017 6.251 1.00 95.69 72 ARG A O 1
ATOM 583 N N . ILE A 1 73 ? -10.140 -0.654 4.035 1.00 97.19 73 ILE A N 1
ATOM 584 C CA . ILE A 1 73 ? -9.508 0.679 4.146 1.00 97.19 73 ILE A CA 1
ATOM 585 C C . ILE A 1 73 ? -10.444 1.828 3.777 1.00 97.19 73 ILE A C 1
ATOM 587 O O . ILE A 1 73 ? -10.119 2.993 4.006 1.00 97.19 73 ILE A O 1
ATOM 591 N N . GLY A 1 74 ? -11.618 1.532 3.234 1.00 97.69 74 GLY A N 1
ATOM 592 C CA . GLY A 1 74 ? -12.571 2.519 2.755 1.00 97.69 74 GLY A CA 1
ATOM 593 C C . GLY A 1 74 ? -12.220 3.057 1.367 1.00 97.69 74 GLY A C 1
ATOM 594 O O . GLY A 1 74 ? -11.058 3.299 1.019 1.00 97.69 74 GLY A O 1
ATOM 595 N N . LYS A 1 75 ? -13.266 3.363 0.590 1.00 97.44 75 LYS A N 1
ATOM 596 C CA . LYS A 1 75 ? -13.180 3.875 -0.790 1.00 97.44 75 LYS A CA 1
ATOM 597 C C . LYS A 1 75 ? -12.202 5.043 -0.954 1.00 97.44 75 LYS A C 1
ATOM 599 O O . LYS A 1 75 ? -11.426 5.079 -1.901 1.00 97.44 75 LYS A O 1
ATOM 604 N N . LYS A 1 76 ? -12.189 5.995 -0.014 1.00 97.88 76 LYS A N 1
ATOM 605 C CA . LYS A 1 76 ? -11.313 7.177 -0.089 1.00 97.88 76 LYS A CA 1
ATOM 606 C C . LYS A 1 76 ? -9.825 6.818 -0.027 1.00 97.88 76 LYS A C 1
ATOM 608 O O . LYS A 1 76 ? -9.029 7.425 -0.740 1.00 97.88 76 LYS A O 1
ATOM 613 N N . LEU A 1 77 ? -9.437 5.875 0.836 1.00 98.00 77 LEU A N 1
ATOM 614 C CA . LEU A 1 77 ? -8.046 5.424 0.909 1.00 98.00 77 LEU A CA 1
ATOM 615 C C . LEU A 1 77 ? -7.692 4.542 -0.278 1.00 98.00 77 LEU A C 1
ATOM 617 O O . LEU A 1 77 ? -6.600 4.698 -0.810 1.00 98.00 77 LEU A O 1
ATOM 621 N N . TYR A 1 78 ? -8.615 3.691 -0.724 1.00 98.00 78 TYR A N 1
ATOM 622 C CA . TYR A 1 78 ? -8.427 2.878 -1.921 1.00 98.00 78 TYR A CA 1
ATOM 623 C C . TYR A 1 78 ? -8.107 3.740 -3.152 1.00 98.00 78 TYR A C 1
ATOM 625 O O . TYR A 1 78 ? -7.052 3.574 -3.764 1.00 98.00 78 TYR A O 1
ATOM 633 N N . GLU A 1 79 ? -8.939 4.745 -3.445 1.00 97.94 79 GLU A N 1
ATOM 634 C CA . GLU A 1 79 ? -8.705 5.682 -4.553 1.00 97.94 79 GLU A CA 1
ATOM 635 C C . GLU A 1 79 ? -7.363 6.409 -4.417 1.00 97.94 79 GLU A C 1
ATOM 637 O O . GLU A 1 79 ? -6.583 6.476 -5.369 1.00 97.94 79 GLU A O 1
ATOM 642 N N . LYS A 1 80 ? -7.037 6.878 -3.204 1.00 98.12 80 LYS A N 1
ATOM 643 C CA . LYS A 1 80 ? -5.749 7.528 -2.945 1.00 98.12 80 LYS A CA 1
ATOM 644 C C . LYS A 1 80 ? -4.572 6.592 -3.198 1.00 98.12 80 LYS A C 1
ATOM 646 O O . LYS A 1 80 ? -3.533 7.014 -3.699 1.00 98.12 80 LYS A O 1
ATOM 651 N N . GLY A 1 81 ? -4.731 5.326 -2.845 1.00 97.00 81 GLY A N 1
ATOM 652 C CA . GLY A 1 81 ? -3.727 4.308 -3.060 1.00 97.00 81 GLY A CA 1
ATOM 653 C C . GLY A 1 81 ? -3.490 4.019 -4.542 1.00 97.00 81 GLY A C 1
ATOM 654 O O . GLY A 1 81 ? -2.333 3.881 -4.935 1.00 97.00 81 GLY A O 1
ATOM 655 N N . LYS A 1 82 ? -4.528 4.038 -5.391 1.00 96.69 82 LYS A N 1
ATOM 656 C CA . LYS A 1 82 ? -4.354 3.946 -6.855 1.00 96.69 82 LYS A CA 1
ATOM 657 C C . LYS A 1 82 ? -3.521 5.103 -7.406 1.00 96.69 82 LYS A C 1
ATOM 659 O O . LYS A 1 82 ? -2.609 4.876 -8.198 1.00 96.69 82 LYS A O 1
ATOM 664 N N . GLU A 1 83 ? -3.770 6.334 -6.949 1.00 96.69 83 GLU A N 1
ATOM 665 C CA . GLU A 1 83 ? -2.947 7.497 -7.326 1.00 96.69 83 GLU A CA 1
ATOM 666 C C . GLU A 1 83 ? -1.480 7.309 -6.917 1.00 96.69 83 GLU A C 1
ATOM 668 O O . GLU A 1 83 ? -0.566 7.617 -7.683 1.00 96.69 83 GLU A O 1
ATOM 673 N N . VAL A 1 84 ? -1.243 6.785 -5.708 1.00 95.81 84 VAL A N 1
ATOM 674 C CA . VAL A 1 84 ? 0.108 6.481 -5.220 1.00 95.81 84 VAL A CA 1
ATOM 675 C C . VAL A 1 84 ? 0.767 5.408 -6.087 1.00 95.81 84 VAL A C 1
ATOM 677 O O . VAL A 1 84 ? 1.924 5.588 -6.462 1.00 95.81 84 VAL A O 1
ATOM 680 N N . CYS A 1 85 ? 0.049 4.344 -6.456 1.00 94.25 85 CYS A N 1
ATOM 681 C CA . CYS A 1 85 ? 0.555 3.302 -7.352 1.00 94.25 85 CYS A CA 1
ATOM 682 C C . CYS A 1 85 ? 0.965 3.892 -8.704 1.00 94.25 85 CYS A C 1
ATOM 684 O O . CYS A 1 85 ? 2.092 3.677 -9.144 1.00 94.25 85 CYS A O 1
ATOM 686 N N . LYS A 1 86 ? 0.100 4.708 -9.321 1.00 92.38 86 LYS A N 1
ATOM 687 C CA . LYS A 1 86 ? 0.401 5.397 -10.584 1.00 92.38 86 LYS A CA 1
ATOM 688 C C . LYS A 1 86 ? 1.666 6.248 -10.471 1.00 92.38 86 LYS A C 1
ATOM 690 O O . LYS A 1 86 ? 2.564 6.121 -11.295 1.00 92.38 86 LYS A O 1
ATOM 695 N N . LYS A 1 87 ? 1.783 7.047 -9.409 1.00 91.38 87 LYS A N 1
ATOM 696 C CA . LYS A 1 87 ? 2.972 7.872 -9.159 1.00 91.38 87 LYS A CA 1
ATOM 697 C C . LYS A 1 87 ? 4.236 7.032 -8.968 1.00 91.38 87 LYS A C 1
ATOM 699 O O . LYS A 1 87 ? 5.301 7.414 -9.441 1.00 91.38 87 LYS A O 1
ATOM 704 N N . VAL A 1 88 ? 4.144 5.907 -8.261 1.00 90.06 88 VAL A N 1
ATOM 705 C CA . VAL A 1 88 ? 5.279 4.990 -8.088 1.00 90.06 88 VAL A CA 1
ATOM 706 C C . VAL A 1 88 ? 5.706 4.414 -9.434 1.00 90.06 88 VAL A C 1
ATOM 708 O O . VAL A 1 88 ? 6.899 4.420 -9.715 1.00 90.06 88 VAL A O 1
ATOM 711 N N . VAL A 1 89 ? 4.758 3.991 -10.274 1.00 87.69 89 VAL A N 1
ATOM 712 C CA . VAL A 1 89 ? 5.025 3.505 -11.637 1.00 87.69 89 VAL A CA 1
ATOM 713 C C . VAL A 1 89 ? 5.671 4.588 -12.499 1.00 87.69 89 VAL A C 1
ATOM 715 O O . VAL A 1 89 ? 6.655 4.317 -13.176 1.00 87.69 89 VAL A O 1
ATOM 718 N N . GLU A 1 90 ? 5.177 5.824 -12.447 1.00 87.62 90 GLU A N 1
ATOM 719 C CA . GLU A 1 90 ? 5.771 6.953 -13.173 1.00 87.62 90 GLU A CA 1
ATOM 720 C C . GLU A 1 90 ? 7.213 7.213 -12.729 1.00 87.62 90 GLU A C 1
ATOM 722 O O . GLU A 1 90 ? 8.100 7.316 -13.569 1.00 87.62 90 GLU A O 1
ATOM 727 N N . ILE A 1 91 ? 7.465 7.276 -11.414 1.00 85.88 91 ILE A N 1
ATOM 728 C CA . ILE A 1 91 ? 8.811 7.470 -10.853 1.00 85.88 91 ILE A CA 1
ATOM 729 C C . ILE A 1 91 ? 9.733 6.329 -11.267 1.00 85.88 91 ILE A C 1
ATOM 731 O O . ILE A 1 91 ? 10.897 6.580 -11.579 1.00 85.88 91 ILE A O 1
ATOM 735 N N . ALA A 1 92 ? 9.209 5.106 -11.234 1.00 82.44 92 ALA A N 1
ATOM 736 C CA . ALA A 1 92 ? 9.923 3.904 -11.603 1.00 82.44 92 ALA A CA 1
ATOM 737 C C . ALA A 1 92 ? 10.340 3.959 -13.086 1.00 82.44 92 ALA A C 1
ATOM 739 O O . ALA A 1 92 ? 11.512 3.816 -13.415 1.00 82.44 92 ALA A O 1
ATOM 740 N N . ASN A 1 93 ? 9.410 4.296 -13.979 1.00 78.56 93 ASN A N 1
ATOM 741 C CA . ASN A 1 93 ? 9.601 4.274 -15.431 1.00 78.56 93 ASN A CA 1
ATOM 742 C C . ASN A 1 93 ? 10.391 5.464 -16.022 1.00 78.56 93 ASN A C 1
ATOM 744 O O . ASN A 1 93 ? 10.533 5.540 -17.243 1.00 78.56 93 ASN A O 1
ATOM 748 N N . VAL A 1 94 ? 10.927 6.396 -15.220 1.00 75.75 94 VAL A N 1
ATOM 749 C CA . VAL A 1 94 ? 11.708 7.530 -15.759 1.00 75.75 94 VAL A CA 1
ATOM 750 C C . VAL A 1 94 ? 12.996 7.047 -16.451 1.00 75.75 94 VAL A C 1
ATOM 752 O O . VAL A 1 94 ? 13.852 6.403 -15.847 1.00 75.75 94 VAL A O 1
ATOM 755 N N . VAL A 1 95 ? 13.133 7.460 -17.716 1.00 53.56 95 VAL A N 1
ATOM 756 C CA . VAL A 1 95 ? 14.002 6.963 -18.808 1.00 53.56 95 VAL A CA 1
ATOM 757 C C . VAL A 1 95 ? 15.528 6.987 -18.553 1.00 53.56 95 VAL A C 1
ATOM 759 O O . VAL A 1 95 ? 16.280 6.393 -19.315 1.00 53.56 95 VAL A O 1
ATOM 762 N N . ASN A 1 96 ? 16.023 7.539 -17.440 1.00 50.00 96 ASN A N 1
ATOM 763 C CA . ASN A 1 96 ? 17.470 7.624 -17.148 1.00 50.00 96 ASN A CA 1
ATOM 764 C C . ASN A 1 96 ? 18.012 6.488 -16.248 1.00 50.00 96 ASN A C 1
ATOM 766 O O . ASN A 1 96 ? 18.896 6.690 -15.415 1.00 50.00 96 ASN A O 1
ATOM 770 N N . GLY A 1 97 ? 17.483 5.273 -16.415 1.00 48.72 97 GLY A N 1
ATOM 771 C CA . GLY A 1 97 ? 18.218 4.030 -16.132 1.00 48.72 97 GLY A CA 1
ATOM 772 C C . GLY A 1 97 ? 18.418 3.596 -14.673 1.00 48.72 97 GLY A C 1
ATOM 773 O O . GLY A 1 97 ? 19.083 2.589 -14.449 1.00 48.72 97 GLY A O 1
ATOM 774 N N . THR A 1 98 ? 17.860 4.279 -13.668 1.00 52.97 98 THR A N 1
ATOM 775 C CA . THR A 1 98 ? 18.143 3.934 -12.251 1.00 52.97 98 THR A CA 1
ATOM 776 C C . THR A 1 98 ? 16.940 3.724 -11.339 1.00 52.97 98 THR A C 1
ATOM 778 O O . THR A 1 98 ? 17.110 3.193 -10.239 1.00 52.97 98 THR A O 1
ATOM 781 N N . ARG A 1 99 ? 15.714 4.088 -11.723 1.00 58.97 99 ARG A N 1
ATOM 782 C CA . ARG A 1 99 ? 14.612 4.098 -10.748 1.00 58.97 99 ARG A CA 1
ATOM 783 C C . ARG A 1 99 ? 13.863 2.785 -10.695 1.00 58.97 99 ARG A C 1
ATOM 785 O O . ARG A 1 99 ? 12.752 2.676 -11.152 1.00 58.97 99 ARG A O 1
ATOM 792 N N . ARG A 1 100 ? 14.457 1.790 -10.054 1.00 72.56 100 ARG A N 1
ATOM 793 C CA . ARG A 1 100 ? 13.790 0.525 -9.719 1.00 72.56 100 ARG A CA 1
ATOM 794 C C . ARG A 1 100 ? 12.759 0.730 -8.602 1.00 72.56 100 ARG A C 1
ATOM 796 O O . ARG A 1 100 ? 12.873 1.669 -7.805 1.00 72.56 100 ARG A O 1
ATOM 803 N N . LEU A 1 101 ? 11.783 -0.172 -8.513 1.00 76.06 101 LEU A N 1
ATOM 804 C CA . LEU A 1 101 ? 10.980 -0.325 -7.300 1.00 76.06 101 LEU A CA 1
ATOM 805 C C . LEU A 1 101 ? 11.931 -0.668 -6.136 1.00 76.06 101 LEU A C 1
ATOM 807 O O . LEU A 1 101 ? 12.813 -1.506 -6.303 1.00 76.06 101 LEU A O 1
ATOM 811 N N . GLY A 1 102 ? 11.809 0.023 -5.001 1.00 75.50 102 GLY A N 1
ATOM 812 C CA . GLY A 1 102 ? 12.783 -0.057 -3.899 1.00 75.50 102 GLY A CA 1
ATOM 813 C C . GLY A 1 102 ? 13.892 0.999 -3.961 1.00 75.50 102 GLY A C 1
ATOM 814 O O . GLY A 1 102 ? 14.707 1.102 -3.055 1.00 75.50 102 GLY A O 1
ATOM 815 N N . SER A 1 103 ? 13.920 1.852 -4.990 1.00 84.06 103 SER A N 1
ATOM 816 C CA . SER A 1 103 ? 14.740 3.070 -4.949 1.00 84.06 103 SER A CA 1
ATOM 817 C C . SER A 1 103 ? 14.136 4.103 -3.986 1.00 84.06 103 SER A C 1
ATOM 819 O O . SER A 1 103 ? 12.902 4.173 -3.887 1.00 84.06 103 SER A O 1
ATOM 821 N N . PRO A 1 104 ? 14.940 4.993 -3.364 1.00 85.25 104 PRO A N 1
ATOM 822 C CA . PRO A 1 104 ? 14.435 6.009 -2.434 1.00 85.25 104 PRO A CA 1
ATOM 823 C C . PRO A 1 104 ? 13.251 6.828 -2.977 1.00 85.25 104 PRO A C 1
ATOM 825 O O . PRO A 1 104 ? 12.317 7.142 -2.239 1.00 85.25 104 PRO A O 1
ATOM 828 N N . GLY A 1 105 ? 13.239 7.121 -4.284 1.00 86.25 105 GLY A N 1
ATOM 829 C CA . GLY A 1 105 ? 12.141 7.837 -4.941 1.00 86.25 105 GLY A CA 1
ATOM 830 C C . GLY A 1 105 ? 10.806 7.083 -4.935 1.00 86.25 105 GLY A C 1
ATOM 831 O O . GLY A 1 105 ? 9.755 7.712 -4.831 1.00 86.25 105 GLY A O 1
ATOM 832 N N . THR A 1 106 ? 10.837 5.751 -5.008 1.00 88.88 106 THR A N 1
ATOM 833 C CA . THR A 1 106 ? 9.640 4.891 -4.942 1.00 88.88 106 THR A CA 1
ATOM 834 C C . THR A 1 106 ? 9.266 4.521 -3.508 1.00 88.88 106 THR A C 1
ATOM 836 O O . THR A 1 106 ? 8.086 4.449 -3.183 1.00 88.88 106 THR A O 1
ATOM 839 N N . GLU A 1 107 ? 10.240 4.363 -2.610 1.00 92.25 107 GLU A N 1
ATOM 840 C CA . GLU A 1 107 ? 9.970 3.972 -1.225 1.00 92.25 107 GLU A CA 1
ATOM 841 C C . GLU A 1 107 ? 9.231 5.047 -0.425 1.00 92.25 107 GLU A C 1
ATOM 843 O O . GLU A 1 107 ? 8.368 4.738 0.393 1.00 92.25 107 GLU A O 1
ATOM 848 N N . VAL A 1 108 ? 9.584 6.320 -0.617 1.00 93.38 108 VAL A N 1
ATOM 849 C CA . VAL A 1 108 ? 8.990 7.436 0.134 1.00 93.38 108 VAL A CA 1
ATOM 850 C C . VAL A 1 108 ? 7.465 7.507 -0.028 1.00 93.38 108 VAL A C 1
ATOM 852 O O . VAL A 1 108 ? 6.777 7.566 0.996 1.00 93.38 108 VAL A O 1
ATOM 855 N N . PRO A 1 109 ? 6.889 7.511 -1.249 1.00 95.31 109 PRO A N 1
ATOM 856 C CA . PRO A 1 109 ? 5.437 7.514 -1.401 1.00 95.31 109 PRO A CA 1
ATOM 857 C C . PRO A 1 109 ? 4.776 6.245 -0.842 1.00 95.31 109 PRO A C 1
ATOM 859 O O . PRO A 1 109 ? 3.702 6.360 -0.252 1.00 95.31 109 PRO A O 1
ATOM 862 N N . ILE A 1 110 ? 5.425 5.076 -0.935 1.00 95.75 110 ILE A N 1
ATOM 863 C CA . ILE A 1 110 ? 4.917 3.821 -0.353 1.00 95.75 110 ILE A CA 1
ATOM 864 C C . ILE A 1 110 ? 4.841 3.936 1.175 1.00 95.75 110 ILE A C 1
ATOM 866 O O . ILE A 1 110 ? 3.757 3.812 1.743 1.00 95.75 110 ILE A O 1
ATOM 870 N N . LYS A 1 111 ? 5.955 4.272 1.842 1.00 96.94 111 LYS A N 1
ATOM 871 C CA . LYS A 1 111 ? 6.033 4.429 3.308 1.00 96.94 111 LYS A CA 1
ATOM 872 C C . LYS A 1 111 ? 5.013 5.439 3.833 1.00 96.94 111 LYS A C 1
ATOM 874 O O . LYS A 1 111 ? 4.295 5.161 4.794 1.00 96.94 111 LYS A O 1
ATOM 879 N N . LYS A 1 112 ? 4.893 6.597 3.170 1.00 97.62 112 LYS A N 1
ATOM 880 C CA . LYS A 1 112 ? 3.903 7.626 3.530 1.00 97.62 112 LYS A CA 1
ATOM 881 C C . LYS A 1 112 ? 2.473 7.103 3.432 1.00 97.62 112 LYS A C 1
ATOM 883 O O . LYS A 1 112 ? 1.652 7.419 4.293 1.00 97.62 112 LYS A O 1
ATOM 888 N N . PHE A 1 113 ? 2.168 6.316 2.403 1.00 97.88 113 PHE A N 1
ATOM 889 C CA . PHE A 1 113 ? 0.832 5.760 2.239 1.00 97.88 113 PHE A CA 1
ATOM 890 C C . PHE A 1 113 ? 0.543 4.643 3.256 1.00 97.88 113 PHE A C 1
ATOM 892 O O . PHE A 1 113 ? -0.518 4.673 3.873 1.00 97.88 113 PHE A O 1
ATOM 899 N N . MET A 1 114 ? 1.507 3.764 3.558 1.00 97.69 114 MET A N 1
ATOM 900 C CA . MET A 1 114 ? 1.381 2.763 4.634 1.00 97.69 114 MET A CA 1
ATOM 901 C C . MET A 1 114 ? 1.064 3.409 5.988 1.00 97.69 114 MET A C 1
ATOM 903 O O . MET A 1 114 ? 0.143 2.985 6.687 1.00 97.69 114 MET A O 1
ATOM 907 N N . LEU A 1 115 ? 1.786 4.480 6.342 1.00 97.94 115 LEU A N 1
ATOM 908 C CA . LEU A 1 115 ? 1.517 5.252 7.558 1.00 97.94 115 LEU A CA 1
ATOM 909 C C . LEU A 1 115 ? 0.117 5.871 7.540 1.00 97.94 115 LEU A C 1
ATOM 911 O O . LEU A 1 115 ? -0.576 5.865 8.555 1.00 97.94 115 LEU A O 1
ATOM 915 N N . MET A 1 116 ? -0.320 6.399 6.394 1.00 97.75 116 MET A N 1
ATOM 916 C CA . MET A 1 116 ? -1.660 6.965 6.252 1.00 97.75 116 MET A CA 1
ATOM 917 C C . MET A 1 116 ? -2.749 5.912 6.479 1.00 97.75 116 MET A C 1
ATOM 919 O O . MET A 1 116 ? -3.696 6.191 7.215 1.00 97.75 116 MET A O 1
ATOM 923 N N . VAL A 1 117 ? -2.604 4.719 5.894 1.00 97.19 117 VAL A N 1
ATOM 924 C CA . VAL A 1 117 ? -3.530 3.594 6.095 1.00 97.19 117 VAL A CA 1
ATOM 925 C C . VAL A 1 117 ? -3.557 3.191 7.566 1.00 97.19 117 VAL A C 1
ATOM 927 O O . VAL A 1 117 ? -4.632 3.154 8.162 1.00 97.19 117 VAL A O 1
ATOM 930 N N . GLY A 1 118 ? -2.398 2.992 8.199 1.00 96.19 118 GLY A N 1
ATOM 931 C CA . GLY A 1 118 ? -2.339 2.628 9.618 1.00 96.19 118 GLY A CA 1
ATOM 932 C C . GLY A 1 118 ? -2.957 3.675 10.550 1.00 96.19 118 GLY A C 1
ATOM 933 O O . GLY A 1 118 ? -3.607 3.326 11.537 1.00 96.19 118 GLY A O 1
ATOM 934 N N . ARG A 1 119 ? -2.806 4.969 10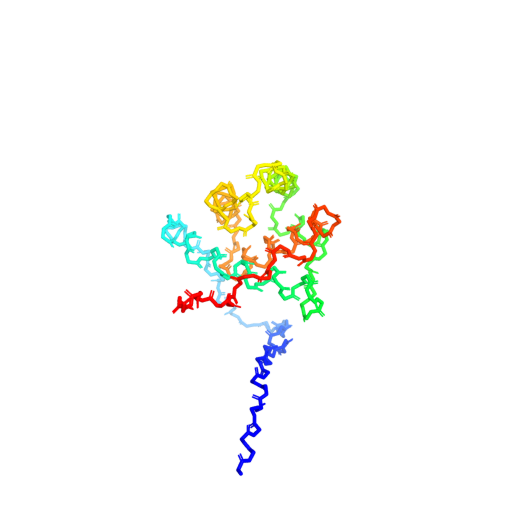.236 1.00 96.44 119 ARG A N 1
ATOM 935 C CA . ARG A 1 119 ? -3.368 6.068 11.043 1.00 96.44 119 ARG A CA 1
ATOM 936 C C . ARG A 1 119 ? -4.884 6.176 10.915 1.00 96.44 119 ARG A C 1
ATOM 938 O O . ARG A 1 119 ? -5.534 6.583 11.870 1.00 96.44 119 ARG A O 1
ATOM 945 N N . LYS A 1 120 ? -5.438 5.831 9.752 1.00 96.56 120 LYS A N 1
ATOM 946 C CA . LYS A 1 120 ? -6.856 6.038 9.420 1.00 96.56 120 LYS A CA 1
ATOM 947 C C . LYS A 1 120 ? -7.725 4.783 9.506 1.00 96.56 120 LYS A C 1
ATOM 949 O O . LYS A 1 120 ? -8.931 4.889 9.331 1.00 96.56 120 LYS A O 1
ATOM 954 N N . THR A 1 121 ? -7.136 3.620 9.762 1.00 95.25 121 THR A N 1
ATOM 955 C CA . THR A 1 121 ? -7.842 2.331 9.848 1.00 95.25 121 THR A CA 1
ATOM 956 C C . THR A 1 121 ? -7.473 1.614 11.139 1.00 95.25 121 THR A C 1
ATOM 958 O O . THR A 1 121 ? -6.432 1.908 11.714 1.00 95.25 121 THR A O 1
ATOM 961 N N . ASN A 1 122 ? -8.267 0.646 11.592 1.00 94.00 122 ASN A N 1
ATOM 962 C CA . ASN A 1 122 ? -7.933 -0.186 12.759 1.00 94.00 122 ASN A CA 1
ATOM 963 C C . ASN A 1 122 ? -7.179 -1.468 12.381 1.00 94.00 122 ASN A C 1
ATOM 965 O O . ASN A 1 122 ? -7.178 -2.436 13.134 1.00 94.00 122 ASN A O 1
ATOM 969 N N . LEU A 1 123 ? -6.526 -1.479 11.217 1.00 93.94 123 LEU A N 1
ATOM 970 C CA . LEU A 1 123 ? -5.747 -2.622 10.770 1.00 93.94 123 LEU A CA 1
ATOM 971 C C . LEU A 1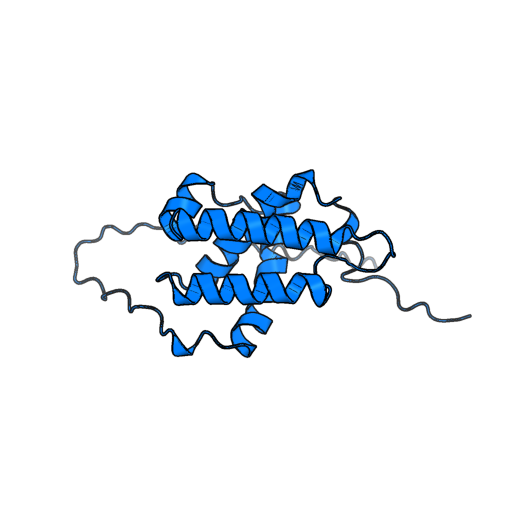 123 ? -4.475 -2.781 11.614 1.00 93.94 123 LEU A C 1
ATOM 973 O O . LEU A 1 123 ? -3.802 -1.806 11.975 1.00 93.94 123 LEU A O 1
ATOM 977 N N . ASN A 1 124 ? -4.135 -4.033 11.910 1.00 94.44 124 ASN A N 1
ATOM 978 C CA . ASN A 1 124 ? -2.831 -4.385 12.457 1.00 94.44 124 ASN A CA 1
ATOM 979 C C . ASN A 1 124 ? -1.752 -4.342 11.358 1.00 94.44 124 ASN A C 1
ATOM 981 O O . ASN A 1 124 ? -2.037 -4.126 10.179 1.00 94.44 124 ASN A O 1
ATOM 985 N N . ASP A 1 125 ? -0.500 -4.544 11.751 1.00 95.19 125 ASP A N 1
ATOM 986 C CA . ASP A 1 125 ? 0.651 -4.425 10.854 1.00 95.19 125 ASP A CA 1
ATOM 987 C C . ASP A 1 125 ? 0.601 -5.378 9.666 1.00 95.19 125 ASP A C 1
ATOM 989 O O . ASP A 1 125 ? 0.838 -4.954 8.535 1.00 95.19 125 ASP A O 1
ATOM 993 N N . ALA A 1 126 ? 0.254 -6.641 9.915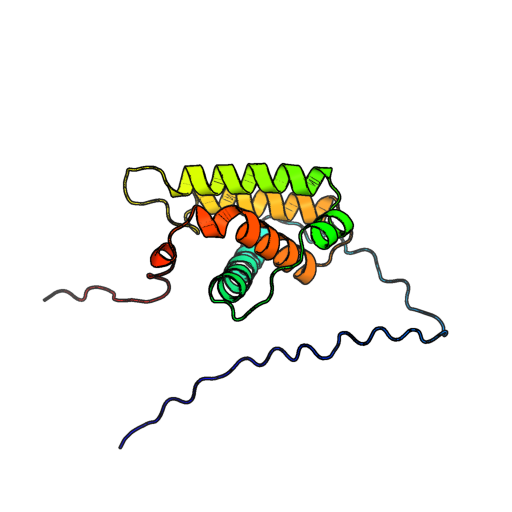 1.00 94.94 126 ALA A N 1
ATOM 994 C CA . ALA A 1 126 ? 0.162 -7.657 8.877 1.00 94.94 126 ALA A CA 1
ATOM 995 C C . ALA A 1 126 ? -0.911 -7.296 7.841 1.00 94.94 126 ALA A C 1
ATOM 997 O O . ALA A 1 126 ? -0.646 -7.334 6.640 1.00 94.94 126 ALA A O 1
ATOM 998 N N . TRP A 1 127 ? -2.088 -6.852 8.292 1.00 96.12 127 TRP A N 1
ATOM 999 C CA . TRP A 1 127 ? -3.165 -6.427 7.398 1.00 96.12 127 TRP A CA 1
ATOM 1000 C C . TRP A 1 127 ? -2.812 -5.176 6.598 1.00 96.12 127 TRP A C 1
ATOM 1002 O O . TRP A 1 127 ? -3.137 -5.112 5.415 1.00 96.12 127 TRP A O 1
ATOM 1012 N N . ILE A 1 128 ? -2.124 -4.197 7.199 1.00 97.31 128 ILE A N 1
ATOM 1013 C CA . ILE A 1 128 ? -1.660 -3.018 6.454 1.00 97.31 128 ILE A CA 1
ATOM 1014 C C . ILE A 1 128 ? -0.712 -3.457 5.337 1.00 97.31 128 ILE A C 1
ATOM 1016 O O . ILE A 1 128 ? -0.895 -3.055 4.192 1.00 97.31 128 ILE A O 1
ATOM 1020 N N . VAL A 1 129 ? 0.278 -4.296 5.652 1.00 97.12 129 VAL A N 1
ATOM 1021 C CA . VAL A 1 129 ? 1.241 -4.807 4.668 1.00 97.12 129 VAL A CA 1
ATOM 1022 C C . VAL A 1 129 ? 0.527 -5.561 3.542 1.00 97.12 129 VAL A C 1
ATOM 1024 O O . VAL A 1 129 ? 0.787 -5.287 2.371 1.00 97.12 129 VAL A O 1
ATOM 1027 N N . TYR A 1 130 ? -0.400 -6.458 3.878 1.00 96.56 130 TYR A N 1
ATOM 1028 C CA . TYR A 1 130 ? -1.092 -7.295 2.899 1.00 96.56 130 TYR A CA 1
ATOM 1029 C C . TYR A 1 130 ? -2.043 -6.505 1.988 1.00 96.56 130 TYR A C 1
ATOM 1031 O O . TYR A 1 130 ? -2.009 -6.685 0.769 1.00 96.56 130 TYR A O 1
ATOM 1039 N N . VAL A 1 131 ? -2.831 -5.573 2.538 1.00 97.19 131 VAL A N 1
ATOM 1040 C CA . VAL A 1 131 ? -3.688 -4.683 1.734 1.00 97.19 131 VAL A CA 1
ATOM 1041 C C . VAL A 1 131 ? -2.841 -3.835 0.789 1.00 97.19 131 VAL A C 1
ATOM 1043 O O . VAL A 1 131 ? -3.161 -3.698 -0.389 1.00 97.19 131 VAL A O 1
ATOM 1046 N N . MET A 1 132 ? -1.732 -3.286 1.286 1.00 97.00 132 MET A N 1
ATOM 1047 C CA . MET A 1 132 ? -0.823 -2.479 0.478 1.00 97.00 132 MET A CA 1
ATOM 1048 C C . MET A 1 132 ? -0.212 -3.295 -0.663 1.00 97.00 132 MET A C 1
ATOM 1050 O O . MET A 1 132 ? -0.222 -2.842 -1.805 1.00 97.00 132 MET A O 1
ATOM 1054 N N . ALA A 1 133 ? 0.288 -4.498 -0.376 1.00 95.38 133 ALA A N 1
ATOM 1055 C CA . ALA A 1 133 ? 0.863 -5.392 -1.378 1.00 95.38 133 ALA A CA 1
ATOM 1056 C C . ALA A 1 133 ? -0.169 -5.794 -2.444 1.00 95.38 133 ALA A C 1
ATOM 1058 O O . ALA A 1 133 ? 0.116 -5.715 -3.639 1.00 95.38 133 ALA A O 1
ATOM 1059 N N . SER A 1 134 ? -1.386 -6.139 -2.021 1.00 95.88 134 SER A N 1
ATOM 1060 C CA . SER A 1 134 ? -2.490 -6.497 -2.917 1.00 95.88 134 SER A CA 1
ATOM 1061 C C . SER A 1 134 ? -2.872 -5.335 -3.827 1.00 95.88 134 SER A C 1
ATOM 1063 O O . SER A 1 134 ? -2.935 -5.493 -5.045 1.00 95.88 134 SER A O 1
ATOM 1065 N N . LEU A 1 135 ? -3.027 -4.135 -3.261 1.00 95.56 135 LEU A N 1
ATOM 1066 C CA . LEU A 1 135 ? -3.341 -2.934 -4.025 1.00 95.56 135 LEU A CA 1
ATOM 1067 C C . LEU A 1 135 ? -2.274 -2.656 -5.084 1.00 95.56 135 LEU A C 1
ATOM 1069 O O . LEU A 1 135 ? -2.598 -2.428 -6.248 1.00 95.56 135 LEU A O 1
ATOM 1073 N N . PHE A 1 136 ? -1.001 -2.688 -4.693 1.00 93.25 136 PHE A N 1
ATOM 1074 C CA . PHE A 1 136 ? 0.089 -2.467 -5.634 1.00 93.25 136 PHE A CA 1
ATOM 1075 C C . PHE A 1 136 ? 0.106 -3.539 -6.719 1.00 93.25 136 PHE A C 1
ATOM 1077 O O . PHE A 1 136 ? 0.317 -3.201 -7.881 1.00 93.25 136 PHE A O 1
ATOM 1084 N N . SER A 1 137 ? -0.152 -4.804 -6.386 1.00 92.00 137 SER A N 1
ATOM 1085 C CA . SER A 1 137 ? -0.218 -5.872 -7.387 1.00 92.00 137 SER A CA 1
ATOM 1086 C C . SER A 1 137 ? -1.309 -5.588 -8.417 1.00 92.00 137 SER A C 1
ATOM 1088 O O . SER A 1 137 ? -1.001 -5.501 -9.608 1.00 92.00 137 SER A O 1
ATOM 1090 N N . HIS A 1 138 ? -2.540 -5.320 -7.980 1.00 91.25 138 HIS A N 1
ATOM 1091 C CA . HIS A 1 138 ? -3.649 -4.994 -8.883 1.00 91.25 138 HIS A CA 1
ATOM 1092 C C . HIS A 1 138 ? -3.333 -3.808 -9.798 1.00 91.25 138 HIS A C 1
ATOM 1094 O O . HIS A 1 138 ? -3.623 -3.843 -10.990 1.00 91.25 138 HIS A O 1
ATOM 1100 N N . GLN A 1 139 ? -2.705 -2.762 -9.259 1.00 90.06 139 GLN A N 1
ATOM 1101 C CA . GLN A 1 139 ? -2.489 -1.514 -9.997 1.00 90.06 139 GLN A CA 1
ATOM 1102 C C . GLN A 1 139 ? -1.229 -1.501 -10.872 1.00 90.06 139 GLN A C 1
ATOM 1104 O O . GLN A 1 139 ? -1.126 -0.670 -11.773 1.00 90.06 139 GLN A O 1
ATOM 1109 N N . THR A 1 140 ? -0.248 -2.370 -10.613 1.00 83.25 140 THR A N 1
ATOM 1110 C CA . THR A 1 140 ? 1.075 -2.264 -11.255 1.00 83.25 140 THR A CA 1
ATOM 1111 C C . THR A 1 140 ? 1.501 -3.489 -12.061 1.00 83.25 140 THR A C 1
ATOM 1113 O O . THR A 1 140 ? 2.446 -3.377 -12.839 1.00 83.25 140 THR A O 1
ATOM 1116 N N . THR A 1 141 ? 0.773 -4.611 -11.986 1.00 75.50 141 THR A N 1
ATOM 1117 C CA . THR A 1 141 ? 1.121 -5.861 -12.700 1.00 75.50 141 THR A CA 1
ATOM 1118 C C . THR A 1 141 ? 1.234 -5.692 -14.222 1.00 75.50 141 THR A C 1
ATOM 1120 O O . THR A 1 141 ? 2.049 -6.361 -14.851 1.00 75.50 141 THR A O 1
ATOM 1123 N N . ILE A 1 142 ? 0.456 -4.790 -14.827 1.00 67.81 142 ILE A N 1
ATOM 1124 C CA . ILE A 1 142 ? 0.511 -4.522 -16.277 1.00 67.81 142 ILE A CA 1
ATOM 1125 C C . ILE A 1 142 ? 1.621 -3.514 -16.624 1.00 67.81 142 ILE A C 1
ATOM 1127 O O . ILE A 1 142 ? 2.210 -3.575 -17.701 1.00 67.81 142 ILE A O 1
ATOM 1131 N N . SER A 1 143 ? 1.926 -2.596 -15.706 1.00 68.81 143 SER A N 1
ATOM 1132 C CA . SER A 1 143 ? 2.732 -1.398 -15.978 1.00 68.81 143 SER A CA 1
ATOM 1133 C C . SER A 1 143 ? 4.190 -1.502 -15.518 1.00 68.81 143 SER A C 1
ATOM 1135 O O . SER A 1 143 ? 4.992 -0.626 -15.843 1.00 68.81 143 SER A O 1
ATOM 1137 N N . LEU A 1 144 ? 4.537 -2.544 -14.754 1.00 67.44 144 LEU A N 1
ATOM 1138 C CA . LEU A 1 144 ? 5.898 -2.834 -14.304 1.00 67.44 144 LEU A CA 1
ATOM 1139 C C . LEU A 1 144 ? 6.364 -4.181 -14.885 1.00 67.44 144 LEU A C 1
ATOM 1141 O O . LEU A 1 144 ? 5.805 -5.223 -14.538 1.00 67.44 144 LEU A O 1
ATOM 1145 N N . PRO A 1 145 ? 7.396 -4.206 -15.750 1.00 58.72 145 PRO A N 1
ATOM 1146 C CA . PRO A 1 145 ? 7.959 -5.454 -16.253 1.00 58.72 145 PRO A CA 1
ATOM 1147 C C . PRO A 1 145 ? 8.450 -6.364 -15.112 1.00 58.72 145 PRO A C 1
ATOM 1149 O O . PRO A 1 145 ? 9.083 -5.904 -14.162 1.00 58.72 145 PRO A O 1
ATOM 1152 N N . LYS A 1 146 ? 8.251 -7.685 -15.237 1.00 56.94 146 LYS A N 1
ATOM 1153 C CA . LYS A 1 146 ? 8.710 -8.696 -14.252 1.00 56.94 146 LYS A CA 1
ATOM 1154 C C . LYS A 1 146 ? 10.207 -8.603 -13.906 1.00 56.94 146 LYS A C 1
ATOM 1156 O O . LYS A 1 146 ? 10.622 -8.996 -12.822 1.00 56.94 146 LYS A O 1
ATOM 1161 N N . VAL A 1 147 ? 11.012 -8.058 -14.819 1.00 50.09 147 VAL A N 1
ATOM 1162 C CA . VAL A 1 147 ? 12.485 -7.992 -14.762 1.00 50.09 147 VAL A CA 1
ATOM 1163 C C . VAL A 1 147 ? 13.022 -6.990 -13.723 1.00 50.09 147 VAL A C 1
ATOM 1165 O O . VAL A 1 147 ? 14.220 -6.921 -13.466 1.00 50.09 147 VAL A O 1
ATOM 1168 N N . TRP A 1 148 ? 12.152 -6.204 -13.087 1.00 56.69 148 TRP A N 1
ATOM 1169 C CA . TRP A 1 148 ? 12.558 -5.108 -12.195 1.00 56.69 148 TRP A CA 1
ATOM 1170 C C . TRP A 1 148 ? 13.081 -5.578 -10.836 1.00 56.69 148 TRP A C 1
ATOM 1172 O O . TRP A 1 148 ? 13.627 -4.788 -10.070 1.00 56.69 148 TRP A O 1
ATOM 1182 N N . TRP A 1 149 ? 12.941 -6.874 -10.570 1.00 53.62 149 TRP A N 1
ATOM 1183 C CA . TRP A 1 149 ? 13.331 -7.544 -9.336 1.00 53.62 149 TRP A CA 1
ATOM 1184 C C . TRP A 1 149 ? 14.664 -8.294 -9.427 1.00 53.62 149 TRP A C 1
ATOM 1186 O O . TRP A 1 149 ? 15.175 -8.743 -8.404 1.00 53.62 149 TRP A O 1
ATOM 1196 N N . CYS A 1 150 ? 15.265 -8.407 -10.617 1.00 44.00 150 CYS A N 1
ATOM 1197 C CA . CYS A 1 150 ? 16.416 -9.281 -10.877 1.00 44.00 150 CYS A CA 1
ATOM 1198 C C . CYS A 1 150 ? 17.752 -8.864 -10.221 1.00 44.00 150 CYS A C 1
ATOM 1200 O O . CYS A 1 150 ? 18.792 -9.285 -10.700 1.00 44.00 150 CYS A O 1
ATOM 1202 N N . ASN A 1 151 ? 17.774 -8.067 -9.145 1.00 46.53 151 ASN A N 1
ATOM 1203 C CA . ASN A 1 151 ? 19.011 -7.767 -8.406 1.00 46.53 151 ASN A CA 1
ATOM 1204 C C . ASN A 1 151 ? 18.845 -7.738 -6.872 1.00 46.53 151 ASN A C 1
ATOM 1206 O O . ASN A 1 151 ? 19.602 -7.048 -6.192 1.00 46.53 151 ASN A O 1
ATOM 1210 N N . LEU A 1 152 ? 17.910 -8.501 -6.293 1.00 45.69 152 LEU A N 1
ATOM 1211 C CA . LEU A 1 152 ? 18.063 -8.941 -4.896 1.00 45.69 152 LEU A CA 1
ATOM 1212 C C . LEU A 1 152 ? 18.993 -10.173 -4.870 1.00 45.69 152 LEU A C 1
ATOM 1214 O O . LEU A 1 152 ? 18.559 -11.297 -4.660 1.00 45.69 152 LEU A O 1
ATOM 1218 N N . GLY A 1 153 ? 20.279 -9.954 -5.157 1.00 48.34 153 GLY A N 1
ATOM 1219 C CA . GLY A 1 153 ? 21.327 -10.982 -5.129 1.00 48.34 153 GLY A CA 1
ATOM 1220 C C . GLY A 1 153 ? 21.900 -11.313 -6.509 1.00 48.34 153 GLY A C 1
ATOM 1221 O O . GLY A 1 153 ? 21.270 -12.007 -7.298 1.00 48.34 153 GLY A O 1
ATOM 1222 N N . GLY A 1 154 ? 23.115 -10.835 -6.797 1.00 41.19 154 GLY A N 1
ATOM 1223 C CA . GLY A 1 154 ? 23.817 -11.205 -8.027 1.00 41.19 154 GLY A CA 1
ATOM 1224 C C . GLY A 1 154 ? 25.045 -10.359 -8.354 1.00 41.19 154 GLY A C 1
ATOM 1225 O O . GLY A 1 154 ? 24.958 -9.430 -9.141 1.00 41.19 154 GLY A O 1
ATOM 1226 N N . SER A 1 155 ? 26.188 -10.772 -7.802 1.00 43.53 155 SER A N 1
ATOM 1227 C CA . SER A 1 155 ? 27.560 -10.487 -8.248 1.00 43.53 155 SER A CA 1
ATOM 1228 C C . SER A 1 155 ? 28.135 -9.086 -8.001 1.00 43.53 155 SER A C 1
ATOM 1230 O O . SER A 1 155 ? 28.049 -8.167 -8.813 1.00 43.53 155 SER A O 1
ATOM 1232 N N . SER A 1 156 ? 28.850 -8.981 -6.879 1.00 44.66 156 SER A N 1
ATOM 1233 C CA . SER A 1 156 ? 30.047 -8.151 -6.797 1.00 44.66 156 SER A CA 1
ATOM 1234 C C . SER A 1 156 ? 30.983 -8.604 -7.921 1.00 44.66 156 SER A C 1
ATOM 1236 O O . SER A 1 156 ? 31.518 -9.710 -7.875 1.00 44.66 156 SER A O 1
ATOM 1238 N N . GLY A 1 157 ? 31.106 -7.783 -8.965 1.00 39.97 157 GLY A N 1
ATOM 1239 C CA . GLY A 1 157 ? 32.153 -7.934 -9.965 1.00 39.97 157 GLY A CA 1
ATOM 1240 C C . GLY A 1 157 ? 33.495 -7.863 -9.252 1.00 39.97 157 GLY A C 1
ATOM 1241 O O . GLY A 1 157 ? 33.950 -6.785 -8.879 1.00 39.97 157 GLY A O 1
ATOM 1242 N N . SER A 1 158 ? 34.075 -9.030 -8.992 1.00 51.62 158 SER A N 1
ATOM 1243 C CA . SER A 1 158 ? 35.466 -9.143 -8.594 1.00 51.62 158 SER A CA 1
ATOM 1244 C C . SER A 1 158 ? 36.294 -8.921 -9.853 1.00 51.62 158 SER A C 1
ATOM 1246 O O . SER A 1 158 ? 36.112 -9.612 -10.855 1.00 51.62 158 SER A O 1
ATOM 1248 N N . ASN A 1 159 ? 37.119 -7.884 -9.809 1.00 43.50 159 ASN A N 1
ATOM 1249 C CA . ASN A 1 159 ? 38.016 -7.487 -10.881 1.00 43.50 159 ASN A CA 1
ATOM 1250 C C . ASN A 1 159 ? 39.041 -8.600 -11.155 1.00 43.50 159 ASN A C 1
ATOM 1252 O O . ASN A 1 159 ? 39.641 -9.121 -10.211 1.00 43.50 159 ASN A O 1
ATOM 1256 N N . GLN A 1 160 ? 39.287 -8.891 -12.431 1.00 42.78 160 GLN A N 1
ATOM 1257 C CA . GLN A 1 160 ? 40.568 -9.409 -12.914 1.00 42.78 160 GLN A CA 1
ATOM 1258 C C . GLN A 1 160 ? 41.082 -8.484 -14.007 1.00 42.78 160 GLN A C 1
ATOM 1260 O O . GLN A 1 160 ? 40.251 -8.065 -14.845 1.00 42.78 160 GLN A O 1
#

Sequence (160 aa):
FLLSLLPITYSVSLHDFDKDTSHDGAPTASVPDKSRLTDKWSFHRLHDFFGQYHCIIVKVGIPMESDEMVDRIGKKLYEKGKEVCKKVVEIANVVNGTRRLGSPGTEVPIKKFMLMVGRKTNLNDAWIVYVMASLFSHQTTISLPKVWWCNLGGSSGSNQ